Protein AF-A0A3C0JJW4-F1 (afdb_monomer_lite)

Radius of gyration: 16.76 Å; chains: 1; bounding box: 27×32×44 Å

Secondary structure (DSSP, 8-state):
--S---TT-HHHHHHHHHHHHHHHHTTGGGG-HHHHHHHHHHHHHHHHHHHHHHHHHHHHHHHHTT---

Foldseek 3Di:
DLQPDDPLQQLLVQVCVVLPSVRSVVVVCVVVPVSSVVSVVRNVVSVVVVVVCVVCVVVVVVVCVPPPD

Sequence (69 aa):
RKLGISKWDAEKQSLAYHEGHGGYSRGTYLAKSWLQRVAKKVAANAKRYGAQLKSCESTLDSGWSIWPF

Structure (mmCIF, N/CA/C/O backbone):
data_AF-A0A3C0JJW4-F1
#
_entry.id   AF-A0A3C0JJW4-F1
#
loop_
_atom_site.group_PDB
_atom_site.id
_atom_site.type_symbol
_atom_site.label_atom_id
_atom_site.label_alt_id
_atom_site.label_comp_id
_atom_site.label_asym_id
_atom_site.label_entity_id
_atom_site.label_seq_id
_atom_site.pdbx_PDB_ins_code
_atom_site.Cartn_x
_atom_site.Cartn_y
_atom_site.Cartn_z
_atom_site.occupancy
_atom_site.B_iso_or_equiv
_atom_site.auth_seq_id
_atom_site.auth_comp_id
_atom_site.auth_asym_id
_atom_site.auth_atom_id
_atom_site.pdbx_PDB_model_num
ATOM 1 N N . ARG A 1 1 ? -10.942 10.749 -11.645 1.00 63.50 1 ARG A N 1
ATOM 2 C CA . ARG A 1 1 ? -10.068 9.686 -11.070 1.00 63.50 1 ARG A CA 1
ATOM 3 C C . ARG A 1 1 ? -9.189 9.150 -12.198 1.00 63.50 1 ARG A C 1
ATOM 5 O O . ARG A 1 1 ? -9.765 8.720 -13.181 1.00 63.50 1 ARG A O 1
ATOM 12 N N . LYS A 1 2 ? -7.850 9.192 -12.097 1.00 80.62 2 LYS A N 1
ATOM 13 C CA . LYS A 1 2 ? -6.949 8.840 -13.222 1.00 80.62 2 LYS A CA 1
ATOM 14 C C . LYS A 1 2 ? -6.743 7.332 -13.425 1.00 80.62 2 LYS A C 1
ATOM 16 O O . LYS A 1 2 ? -6.662 6.891 -14.558 1.00 80.62 2 LYS A O 1
ATOM 21 N N . LEU A 1 3 ? -6.692 6.553 -12.341 1.00 91.25 3 LEU A N 1
ATOM 22 C CA . LEU A 1 3 ? -6.454 5.100 -12.387 1.00 91.25 3 LEU A CA 1
ATOM 23 C C . LEU A 1 3 ? -7.685 4.238 -12.058 1.00 91.25 3 LEU A C 1
ATOM 25 O O . LEU A 1 3 ? -7.571 3.025 -11.947 1.00 91.25 3 LEU A O 1
ATOM 29 N N . GLY A 1 4 ? -8.848 4.844 -11.799 1.00 93.25 4 GLY A N 1
ATOM 30 C CA . GLY A 1 4 ? -10.058 4.101 -11.409 1.00 93.25 4 GLY A CA 1
ATOM 31 C C . GLY A 1 4 ? -9.996 3.376 -10.052 1.00 93.25 4 GLY A C 1
ATOM 32 O O . GLY A 1 4 ? -10.981 2.767 -9.652 1.00 93.25 4 GLY A O 1
ATOM 33 N N . ILE A 1 5 ? -8.889 3.473 -9.308 1.00 94.69 5 ILE A N 1
ATOM 34 C CA . ILE A 1 5 ? -8.701 2.755 -8.041 1.00 94.69 5 ILE A CA 1
ATOM 35 C C . ILE A 1 5 ? -9.709 3.245 -6.991 1.00 94.69 5 ILE A C 1
ATOM 37 O O . ILE A 1 5 ? -9.904 4.451 -6.797 1.00 94.69 5 ILE A O 1
ATOM 41 N N . SER A 1 6 ? -10.371 2.300 -6.319 1.00 95.25 6 SER A N 1
ATOM 42 C CA . SER A 1 6 ? -11.275 2.593 -5.205 1.00 95.25 6 SER A CA 1
ATOM 43 C C . SER A 1 6 ? -10.505 3.216 -4.041 1.00 95.25 6 SER A C 1
ATOM 45 O O . SER A 1 6 ? -9.388 2.801 -3.742 1.00 95.25 6 SER A O 1
ATOM 47 N N . LYS A 1 7 ? -11.111 4.177 -3.333 1.00 91.38 7 LYS A N 1
ATOM 48 C CA . LYS A 1 7 ? -10.532 4.717 -2.088 1.00 91.38 7 LYS A CA 1
ATOM 49 C C . LYS A 1 7 ? -10.353 3.634 -1.013 1.00 91.38 7 LYS A C 1
ATOM 51 O O . LYS A 1 7 ? -9.521 3.787 -0.133 1.00 91.38 7 LYS A O 1
ATOM 56 N N . TRP A 1 8 ? -11.111 2.544 -1.123 1.00 94.12 8 TRP A N 1
ATOM 57 C CA . TRP A 1 8 ? -11.109 1.422 -0.186 1.00 94.12 8 TRP A CA 1
ATOM 58 C C . TRP A 1 8 ? -10.176 0.272 -0.593 1.00 94.12 8 TRP A C 1
ATOM 60 O O . TRP A 1 8 ? -10.045 -0.696 0.147 1.00 94.12 8 TRP A O 1
ATOM 70 N N . ASP A 1 9 ? -9.524 0.359 -1.755 1.00 96.75 9 ASP A N 1
ATOM 71 C CA . ASP A 1 9 ? -8.579 -0.657 -2.230 1.00 96.75 9 ASP A CA 1
ATOM 72 C C . ASP A 1 9 ? -7.148 -0.272 -1.823 1.00 96.75 9 ASP A C 1
ATOM 74 O O . ASP A 1 9 ? -6.373 0.265 -2.615 1.00 96.75 9 ASP A O 1
ATOM 78 N N . ALA A 1 10 ? -6.823 -0.488 -0.546 1.00 97.25 10 ALA A N 1
ATOM 79 C CA . ALA A 1 10 ? -5.551 -0.069 0.045 1.00 97.25 10 ALA A CA 1
ATOM 80 C C . ALA A 1 10 ? -4.322 -0.679 -0.657 1.00 97.25 10 ALA A C 1
ATOM 82 O O . ALA A 1 10 ? -3.292 -0.017 -0.761 1.00 97.25 10 ALA A O 1
ATOM 83 N N . GLU A 1 11 ? -4.435 -1.902 -1.188 1.00 98.00 11 GLU A N 1
ATOM 84 C CA . GLU A 1 11 ? -3.352 -2.552 -1.936 1.00 98.00 11 GLU A CA 1
ATOM 85 C C . GLU A 1 11 ? -3.009 -1.753 -3.195 1.00 98.00 11 GLU A C 1
ATOM 87 O O . GLU A 1 11 ? -1.872 -1.306 -3.371 1.00 98.00 11 GLU A O 1
ATOM 92 N N . LYS A 1 12 ? -4.007 -1.510 -4.052 1.00 97.69 12 LYS A N 1
ATOM 93 C CA . LYS A 1 12 ? -3.798 -0.775 -5.304 1.00 97.69 12 LYS A CA 1
ATOM 94 C C . LYS A 1 12 ? -3.444 0.686 -5.056 1.00 97.69 12 LYS A C 1
ATOM 96 O O . LYS A 1 12 ? -2.642 1.238 -5.804 1.00 97.69 12 LYS A O 1
ATOM 101 N N . GLN A 1 13 ? -3.982 1.302 -4.002 1.00 96.94 13 GLN A N 1
ATOM 102 C CA . GLN A 1 13 ? -3.588 2.655 -3.593 1.00 96.94 13 GLN A CA 1
ATOM 103 C C . GLN A 1 13 ? -2.102 2.712 -3.218 1.00 96.94 13 GLN A C 1
ATOM 105 O O . GLN A 1 13 ? -1.396 3.592 -3.703 1.00 96.94 13 GLN A O 1
ATOM 110 N N . SER A 1 14 ? -1.593 1.752 -2.436 1.00 97.38 14 SER A N 1
ATOM 111 C CA . SER A 1 14 ? -0.165 1.687 -2.097 1.00 97.38 14 SER A CA 1
ATOM 112 C C . SER A 1 14 ? 0.725 1.466 -3.315 1.00 97.38 14 SER A C 1
ATOM 114 O O . SER A 1 14 ? 1.758 2.122 -3.441 1.00 97.38 14 SER A O 1
ATOM 116 N N . LEU A 1 15 ? 0.327 0.579 -4.229 1.00 98.19 15 LEU A N 1
ATOM 117 C CA . LEU A 1 15 ? 1.068 0.348 -5.471 1.00 98.19 15 LEU A CA 1
ATOM 118 C C . LEU A 1 15 ? 1.104 1.610 -6.344 1.00 98.19 15 LEU A C 1
ATOM 120 O O . LEU A 1 15 ? 2.159 1.979 -6.855 1.00 98.19 15 LEU A O 1
ATOM 124 N N . ALA A 1 16 ? -0.028 2.298 -6.492 1.00 97.50 16 ALA A N 1
ATOM 125 C CA . ALA A 1 16 ? -0.120 3.523 -7.280 1.00 97.50 16 ALA A CA 1
ATOM 126 C C . ALA A 1 16 ? 0.611 4.708 -6.647 1.00 97.50 16 ALA A C 1
ATOM 128 O O . ALA A 1 16 ? 1.165 5.532 -7.372 1.00 97.50 16 ALA A O 1
ATOM 129 N N . TYR A 1 17 ? 0.631 4.787 -5.317 1.00 96.19 17 TYR A N 1
ATOM 130 C CA . TYR A 1 17 ? 1.406 5.780 -4.582 1.00 96.19 17 TYR A CA 1
ATOM 131 C C . TYR A 1 17 ? 2.908 5.587 -4.812 1.00 96.19 17 TYR A C 1
ATOM 133 O O . TYR A 1 17 ? 3.609 6.550 -5.106 1.00 96.19 17 TYR A O 1
ATOM 141 N N . HIS A 1 18 ? 3.389 4.343 -4.740 1.00 97.50 18 HIS A N 1
ATOM 142 C CA . HIS A 1 18 ? 4.809 4.040 -4.896 1.00 97.50 18 HIS A CA 1
ATOM 143 C C . HIS A 1 18 ? 5.304 4.207 -6.341 1.00 97.50 18 HIS A C 1
ATOM 145 O O . HIS A 1 18 ? 6.350 4.799 -6.583 1.00 97.50 18 HIS A O 1
ATOM 151 N N . GLU A 1 19 ? 4.557 3.691 -7.318 1.00 97.25 19 GLU A N 1
ATOM 152 C CA . GLU A 1 19 ? 4.970 3.711 -8.730 1.00 97.25 19 GLU A CA 1
ATOM 153 C C . GLU A 1 19 ? 4.563 5.004 -9.462 1.00 97.25 19 GLU A C 1
ATOM 155 O O . GLU A 1 19 ? 4.945 5.233 -10.615 1.00 97.25 19 GLU A O 1
ATOM 160 N N . GLY A 1 20 ? 3.723 5.827 -8.830 1.00 96.31 20 GLY A N 1
ATOM 161 C CA . GLY A 1 20 ? 3.002 6.913 -9.480 1.00 96.31 20 GLY A CA 1
ATOM 162 C C . GLY A 1 20 ? 1.977 6.417 -10.511 1.00 96.31 20 GLY A C 1
ATOM 163 O O . GLY A 1 20 ? 1.893 5.238 -10.863 1.00 96.31 20 GLY A O 1
ATOM 164 N N . HIS A 1 21 ? 1.194 7.347 -11.068 1.00 95.06 21 HIS A N 1
ATOM 165 C CA . HIS A 1 21 ? 0.135 6.997 -12.023 1.00 95.06 21 HIS A CA 1
ATOM 166 C C . HIS A 1 21 ? 0.652 6.287 -13.286 1.00 95.06 21 HIS A C 1
ATOM 168 O O . HIS A 1 21 ? 0.037 5.337 -13.764 1.00 95.06 21 HIS A O 1
ATOM 174 N N . GLY A 1 22 ? 1.776 6.750 -13.837 1.00 96.44 22 GLY A N 1
ATOM 175 C CA . GLY A 1 22 ? 2.353 6.176 -15.053 1.00 96.44 22 GLY A CA 1
ATOM 176 C C . GLY A 1 22 ? 2.973 4.799 -14.823 1.00 96.44 22 GLY A C 1
ATOM 177 O O . GLY A 1 22 ? 2.726 3.891 -15.612 1.00 96.44 22 GLY A O 1
ATOM 178 N N . GLY A 1 23 ? 3.747 4.632 -13.744 1.00 96.94 23 GLY A N 1
ATOM 179 C CA . GLY A 1 23 ? 4.375 3.351 -13.411 1.00 96.94 23 GLY A CA 1
ATOM 180 C C . GLY A 1 23 ? 3.339 2.283 -13.080 1.00 96.94 23 GLY A C 1
ATOM 181 O O . GLY A 1 23 ? 3.377 1.188 -13.638 1.00 96.94 23 GLY A O 1
ATOM 182 N N . TYR A 1 24 ? 2.328 2.639 -12.285 1.00 97.25 24 TYR A N 1
ATOM 183 C CA . TYR A 1 24 ? 1.231 1.730 -11.967 1.00 97.25 24 TYR A CA 1
ATOM 184 C C . TYR A 1 24 ? 0.459 1.282 -13.211 1.00 97.25 24 TYR A C 1
ATOM 186 O O . TYR A 1 24 ? 0.231 0.088 -13.383 1.00 97.25 24 TYR A O 1
ATOM 194 N N . SER A 1 25 ? 0.103 2.218 -14.102 1.00 96.12 25 SER A N 1
ATOM 195 C CA . SER A 1 25 ? -0.600 1.896 -15.356 1.00 96.12 25 SER A CA 1
ATOM 196 C C . SER A 1 25 ? 0.219 0.962 -16.257 1.00 96.12 25 SER A C 1
ATOM 198 O O . SER A 1 25 ? -0.329 0.063 -16.884 1.00 96.12 25 SER A O 1
ATOM 200 N N . ARG A 1 26 ? 1.549 1.127 -16.276 1.00 97.06 26 ARG A N 1
ATOM 201 C CA . ARG A 1 26 ? 2.479 0.244 -17.001 1.00 97.06 26 ARG A CA 1
ATOM 202 C C . ARG A 1 26 ? 2.791 -1.070 -16.273 1.00 97.06 26 ARG A C 1
ATOM 204 O O . ARG A 1 26 ? 3.521 -1.890 -16.817 1.00 97.06 26 ARG A O 1
ATOM 211 N N . GLY A 1 27 ? 2.294 -1.272 -15.053 1.00 97.06 27 GLY A N 1
ATOM 212 C CA . GLY A 1 27 ? 2.521 -2.498 -14.288 1.00 97.06 27 GLY A CA 1
ATOM 213 C C . GLY A 1 27 ? 3.948 -2.674 -13.759 1.00 97.06 27 GLY A C 1
ATOM 214 O O . GLY A 1 27 ? 4.361 -3.802 -13.507 1.00 97.06 27 GLY A O 1
ATOM 215 N N . THR A 1 28 ? 4.725 -1.603 -13.554 1.00 97.25 28 THR A N 1
ATOM 216 C CA . THR A 1 28 ? 6.143 -1.713 -13.138 1.00 97.25 28 THR A CA 1
ATOM 217 C C . THR A 1 28 ? 6.342 -2.375 -11.765 1.00 97.25 28 THR A C 1
ATOM 219 O O . THR A 1 28 ? 7.394 -2.964 -11.504 1.00 97.25 28 THR A O 1
ATOM 222 N N . TYR A 1 29 ? 5.305 -2.392 -10.921 1.00 97.50 29 TYR A N 1
ATOM 223 C CA . TYR A 1 29 ? 5.284 -3.130 -9.654 1.00 97.50 29 TYR A CA 1
ATOM 224 C C . TYR A 1 29 ? 5.323 -4.660 -9.823 1.00 97.50 29 TYR A C 1
ATOM 226 O O . TYR A 1 29 ? 5.708 -5.370 -8.889 1.00 97.50 29 TYR A O 1
ATOM 234 N N . LEU A 1 30 ? 4.955 -5.193 -10.994 1.00 97.31 30 LEU A N 1
ATOM 235 C CA . LEU A 1 30 ? 4.963 -6.636 -11.261 1.00 97.31 30 LEU A CA 1
ATOM 236 C C . LEU A 1 30 ? 6.382 -7.214 -11.211 1.00 97.31 30 LEU A C 1
ATOM 238 O O . LEU A 1 30 ? 6.574 -8.328 -10.736 1.00 97.31 30 LEU A O 1
ATOM 242 N N . ALA A 1 31 ? 7.386 -6.420 -11.590 1.00 97.69 31 ALA A N 1
ATOM 243 C CA . ALA A 1 31 ? 8.799 -6.787 -11.488 1.00 97.69 31 ALA A CA 1
ATOM 244 C C . ALA A 1 31 ? 9.370 -6.640 -10.061 1.00 97.69 31 ALA A C 1
ATOM 246 O O . ALA A 1 31 ? 10.507 -7.024 -9.794 1.00 97.69 31 ALA A O 1
ATOM 247 N N . LYS A 1 32 ? 8.607 -6.063 -9.124 1.00 97.75 32 LYS A N 1
ATOM 248 C CA . LYS A 1 32 ? 9.049 -5.750 -7.759 1.00 97.75 32 LYS A CA 1
ATOM 249 C C . LYS A 1 32 ? 8.311 -6.629 -6.754 1.00 97.75 32 LYS A C 1
ATOM 251 O O . LYS A 1 32 ? 7.401 -6.179 -6.059 1.00 97.75 32 LYS A O 1
ATOM 256 N N . SER A 1 33 ? 8.730 -7.885 -6.618 1.00 97.75 33 SER A N 1
ATOM 257 C CA . SER A 1 33 ? 8.090 -8.841 -5.697 1.00 97.75 33 SER A CA 1
ATOM 258 C C . SER A 1 33 ? 8.047 -8.342 -4.248 1.00 97.75 33 SER A C 1
ATOM 260 O O . SER A 1 33 ? 7.099 -8.622 -3.518 1.00 97.75 33 SER A O 1
ATOM 262 N N . TRP A 1 34 ? 9.053 -7.573 -3.817 1.00 97.75 34 TRP A N 1
ATOM 263 C CA . TRP A 1 34 ? 9.061 -6.950 -2.492 1.00 97.75 34 TRP A CA 1
ATOM 264 C C . TRP A 1 34 ? 7.927 -5.932 -2.321 1.00 97.75 34 TRP A C 1
ATOM 266 O O . TRP A 1 34 ? 7.279 -5.922 -1.277 1.00 97.75 34 TRP A O 1
ATOM 276 N N . LEU A 1 35 ? 7.637 -5.141 -3.355 1.00 98.06 35 LEU A N 1
ATOM 277 C CA . LEU A 1 35 ? 6.607 -4.109 -3.320 1.00 98.06 35 LEU A CA 1
ATOM 278 C C . LEU A 1 35 ? 5.215 -4.736 -3.261 1.00 98.06 35 LEU A C 1
ATOM 280 O O . LEU A 1 35 ? 4.390 -4.318 -2.456 1.00 98.06 35 LEU A O 1
ATOM 284 N N . GLN A 1 36 ? 4.979 -5.798 -4.034 1.00 98.19 36 GLN A N 1
ATOM 285 C CA . GLN A 1 36 ? 3.728 -6.559 -3.966 1.00 98.19 36 GLN A CA 1
ATOM 286 C C . GLN A 1 36 ? 3.488 -7.137 -2.565 1.00 98.19 36 GLN A C 1
ATOM 288 O O . GLN A 1 36 ? 2.380 -7.058 -2.038 1.00 98.19 36 GLN A O 1
ATOM 293 N N . ARG A 1 37 ? 4.529 -7.678 -1.915 1.00 98.31 37 ARG A N 1
ATOM 294 C CA . ARG A 1 37 ? 4.417 -8.171 -0.530 1.00 9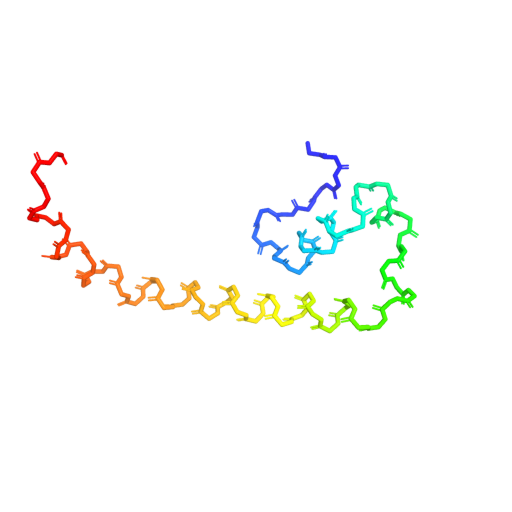8.31 37 ARG A CA 1
ATOM 295 C C . ARG A 1 37 ? 4.082 -7.050 0.453 1.00 98.31 37 ARG A C 1
ATOM 297 O O . ARG A 1 37 ? 3.228 -7.239 1.317 1.00 98.31 37 ARG A O 1
ATOM 304 N N . VAL A 1 38 ? 4.727 -5.891 0.321 1.00 98.00 38 VAL A N 1
ATOM 305 C CA . VAL A 1 38 ? 4.444 -4.724 1.170 1.00 98.00 38 VAL A CA 1
ATOM 306 C C . VAL A 1 38 ? 3.015 -4.226 0.952 1.00 98.00 38 VAL A C 1
ATOM 308 O O . VAL A 1 38 ? 2.305 -4.016 1.930 1.00 98.00 38 VAL A O 1
ATOM 311 N N . ALA A 1 39 ? 2.552 -4.115 -0.294 1.00 98.25 39 ALA A N 1
ATOM 312 C CA . ALA A 1 39 ? 1.190 -3.682 -0.605 1.00 98.25 39 ALA A CA 1
ATOM 313 C C . ALA A 1 39 ? 0.130 -4.620 -0.001 1.00 98.25 39 ALA A C 1
ATOM 315 O O . ALA A 1 39 ? -0.828 -4.155 0.618 1.00 98.25 39 ALA A O 1
ATOM 316 N N . LYS A 1 40 ? 0.353 -5.941 -0.060 1.00 98.38 40 LYS A N 1
ATOM 317 C CA . LYS A 1 40 ? -0.498 -6.931 0.625 1.00 98.38 40 LYS A CA 1
ATOM 318 C C . LYS A 1 40 ? -0.504 -6.748 2.143 1.00 98.38 40 LYS A C 1
ATOM 320 O O . LYS A 1 40 ? -1.560 -6.824 2.769 1.00 98.38 40 LYS A O 1
ATOM 325 N N . LYS A 1 41 ? 0.655 -6.460 2.750 1.00 98.44 41 LYS A N 1
ATOM 326 C CA . LYS A 1 41 ? 0.749 -6.150 4.187 1.00 98.44 41 LYS A CA 1
ATOM 327 C C . LYS A 1 41 ? -0.036 -4.884 4.541 1.00 98.44 41 LYS A C 1
ATOM 329 O O . LYS A 1 41 ? -0.738 -4.874 5.549 1.00 98.44 41 LYS A O 1
ATOM 334 N N . VAL A 1 42 ? 0.034 -3.844 3.709 1.00 98.00 42 VAL A N 1
ATOM 335 C CA . VAL A 1 42 ? -0.756 -2.618 3.899 1.00 98.00 42 VAL A CA 1
ATOM 336 C C . VAL A 1 42 ? -2.253 -2.919 3.839 1.00 98.00 42 VAL A C 1
ATOM 338 O O . VAL A 1 42 ? -2.987 -2.473 4.716 1.00 98.00 42 VAL A O 1
ATOM 341 N N . ALA A 1 43 ? -2.710 -3.727 2.882 1.00 98.12 43 ALA A N 1
ATOM 342 C CA . ALA A 1 43 ? -4.117 -4.116 2.792 1.00 98.12 43 ALA A CA 1
ATOM 343 C C . ALA A 1 43 ? -4.599 -4.907 4.019 1.00 98.12 43 ALA A C 1
ATOM 345 O O . ALA A 1 43 ? -5.679 -4.639 4.550 1.00 98.12 43 ALA A O 1
ATOM 346 N N . ALA A 1 44 ? -3.776 -5.832 4.525 1.00 98.25 44 ALA A N 1
ATOM 347 C CA . ALA A 1 44 ? -4.070 -6.565 5.755 1.00 98.25 44 ALA A CA 1
ATOM 348 C C . ALA A 1 44 ? -4.182 -5.627 6.970 1.00 98.25 44 ALA A C 1
ATOM 350 O O . ALA A 1 44 ? -5.127 -5.734 7.755 1.00 98.25 44 ALA A O 1
ATOM 351 N N . ASN A 1 45 ? -3.26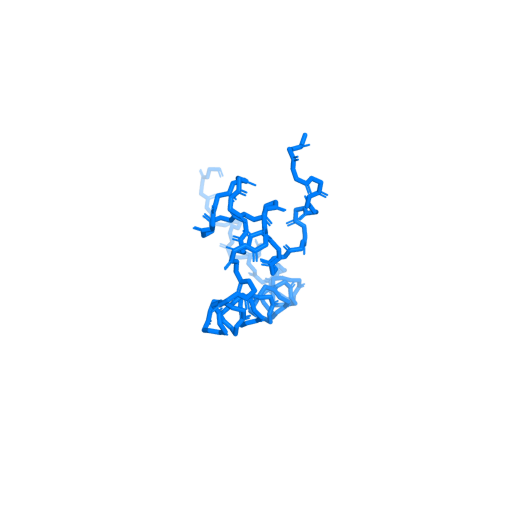5 -4.664 7.090 1.00 97.94 45 ASN A N 1
ATOM 352 C CA . ASN A 1 45 ? -3.308 -3.653 8.143 1.00 97.94 45 ASN A CA 1
ATOM 353 C C . ASN A 1 45 ? -4.540 -2.749 8.019 1.00 97.94 45 A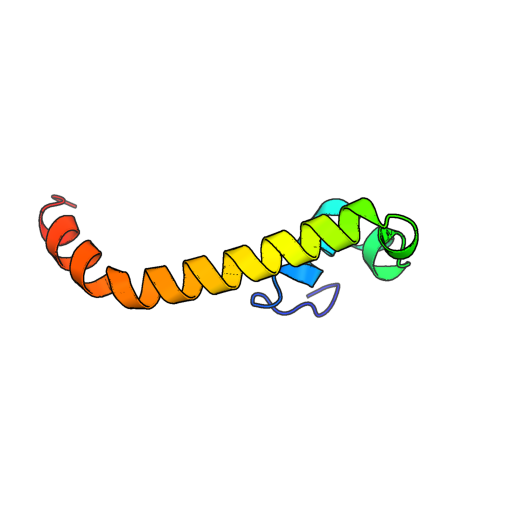SN A C 1
ATOM 355 O O . ASN A 1 45 ? -5.205 -2.501 9.019 1.00 97.94 45 ASN A O 1
ATOM 359 N N . ALA A 1 46 ? -4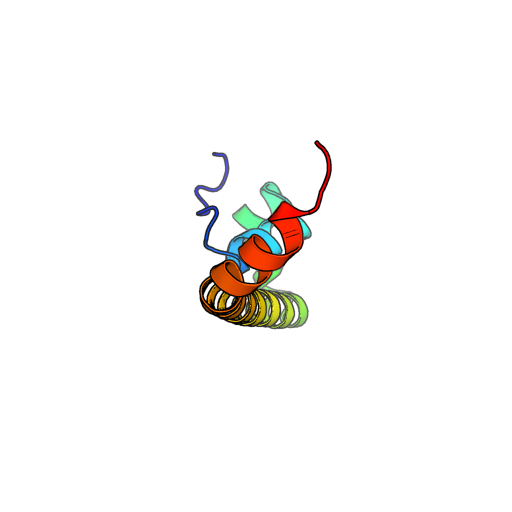.895 -2.314 6.808 1.00 97.44 46 ALA A N 1
ATOM 360 C CA . ALA A 1 46 ? -6.085 -1.501 6.569 1.00 97.44 46 ALA A CA 1
ATOM 361 C C . ALA A 1 46 ? -7.365 -2.230 7.007 1.00 97.44 46 ALA A C 1
ATOM 363 O O . ALA A 1 46 ? -8.212 -1.640 7.676 1.00 97.44 46 ALA A O 1
ATOM 364 N N . LYS A 1 47 ? -7.481 -3.534 6.715 1.00 96.38 47 LYS A N 1
ATOM 365 C CA . LYS A 1 47 ? -8.597 -4.361 7.200 1.00 96.38 47 LYS A CA 1
ATOM 366 C C . LYS A 1 47 ? -8.613 -4.454 8.727 1.00 96.38 47 LYS A C 1
ATOM 368 O O . LYS A 1 47 ? -9.674 -4.307 9.330 1.00 96.38 47 LYS A O 1
ATOM 373 N N . ARG A 1 48 ? -7.452 -4.684 9.352 1.00 96.94 48 ARG A N 1
ATOM 374 C CA . ARG A 1 48 ? -7.322 -4.764 10.815 1.00 96.94 48 ARG A CA 1
ATOM 375 C C . ARG A 1 48 ? -7.742 -3.459 11.483 1.00 96.94 48 ARG A C 1
ATOM 377 O O . ARG A 1 48 ? -8.595 -3.489 12.363 1.00 96.94 48 ARG A O 1
ATOM 384 N N . TYR A 1 49 ? -7.184 -2.333 11.050 1.00 95.06 49 TYR A N 1
ATOM 385 C CA . TYR A 1 49 ? -7.508 -1.025 11.615 1.00 95.06 49 TYR A CA 1
ATOM 386 C C . TYR A 1 49 ? -8.959 -0.635 11.343 1.00 95.06 49 TYR A C 1
ATOM 388 O O . TYR A 1 49 ? -9.615 -0.123 12.238 1.00 95.06 49 TYR A O 1
ATOM 396 N N . GLY A 1 50 ? -9.507 -0.968 10.172 1.00 94.00 50 GLY A N 1
ATOM 397 C CA . GLY A 1 50 ? -10.929 -0.767 9.890 1.00 94.00 50 GLY A CA 1
ATOM 398 C C . GLY A 1 50 ? -11.850 -1.556 10.828 1.00 94.00 50 GLY A C 1
ATOM 399 O O . GLY A 1 50 ? -12.888 -1.045 11.233 1.00 94.00 50 GLY A O 1
ATOM 400 N N . ALA A 1 51 ? -11.477 -2.782 11.207 1.00 93.69 51 ALA A N 1
ATOM 401 C CA . ALA A 1 51 ? -12.223 -3.559 12.197 1.00 93.69 51 ALA A CA 1
ATOM 402 C C . ALA A 1 51 ? -12.069 -2.993 13.618 1.00 93.69 51 ALA A C 1
ATOM 404 O O . ALA A 1 51 ? -13.050 -2.904 14.350 1.00 93.69 51 ALA A O 1
ATOM 405 N N . GLN A 1 52 ? -10.854 -2.581 13.992 1.00 93.38 52 GLN A N 1
ATOM 406 C CA . GLN A 1 52 ? -10.584 -1.979 15.299 1.00 93.38 52 GLN A CA 1
ATOM 407 C C . GLN A 1 52 ? -11.326 -0.659 15.479 1.00 93.38 52 GLN A C 1
ATOM 409 O O . GLN A 1 52 ? -11.972 -0.480 16.500 1.00 93.38 52 GLN A O 1
ATOM 414 N N . LEU A 1 53 ? -11.305 0.223 14.478 1.00 91.19 53 LEU A N 1
ATOM 415 C CA . LEU A 1 53 ? -12.029 1.492 14.525 1.00 91.19 53 LEU A CA 1
ATOM 416 C C . LEU A 1 53 ? -13.518 1.264 14.777 1.00 91.19 53 LEU A C 1
ATOM 418 O O . LEU A 1 53 ? -14.039 1.805 15.739 1.00 91.19 53 LEU A O 1
ATOM 422 N N . LYS A 1 54 ? -14.161 0.364 14.024 1.00 88.19 54 LYS A N 1
ATOM 423 C CA . LYS A 1 54 ? -15.575 0.010 14.243 1.00 88.19 54 LYS A CA 1
ATOM 424 C C . LYS A 1 54 ? -15.867 -0.518 15.649 1.00 88.19 54 LYS A C 1
ATOM 426 O O . LYS A 1 54 ? -16.970 -0.349 16.147 1.00 88.19 54 LYS A O 1
ATOM 431 N N . SER A 1 55 ? -14.907 -1.205 16.268 1.00 87.62 55 SER A N 1
ATOM 432 C CA . SER A 1 55 ? -15.065 -1.746 17.620 1.00 87.62 55 SER A CA 1
ATOM 433 C C . SER A 1 55 ? -14.758 -0.726 18.718 1.00 87.62 55 SER A C 1
ATOM 435 O O . SER A 1 55 ? -15.256 -0.884 19.827 1.00 87.62 55 SER A O 1
ATOM 437 N N . CYS A 1 56 ? -13.902 0.258 18.447 1.00 83.38 56 CYS A N 1
ATOM 438 C CA . CYS A 1 56 ? -13.406 1.213 19.438 1.00 83.38 56 CYS A CA 1
ATOM 439 C C . CYS A 1 56 ? -14.078 2.586 19.339 1.00 83.38 56 CYS A C 1
ATOM 441 O O . CYS A 1 56 ? -13.903 3.384 20.252 1.00 83.38 56 CYS A O 1
ATOM 443 N N . GLU A 1 57 ? -14.837 2.858 18.275 1.00 78.00 57 GLU A N 1
ATOM 444 C CA . GLU A 1 57 ? -15.521 4.135 18.021 1.00 78.00 57 GLU A CA 1
ATOM 445 C C . GLU A 1 57 ? -16.328 4.603 19.240 1.00 78.00 57 GLU A C 1
ATOM 447 O O . GLU A 1 57 ? -16.088 5.694 19.744 1.00 78.00 57 GLU A O 1
ATOM 452 N N . SER A 1 58 ? -17.144 3.727 19.836 1.00 70.81 58 SER A N 1
ATOM 453 C CA . SER A 1 58 ? -17.938 4.063 21.030 1.00 70.81 58 SER A CA 1
ATOM 454 C C . SER A 1 58 ? -17.099 4.400 22.268 1.00 70.81 58 SER A C 1
ATOM 456 O O . SER A 1 58 ? -17.494 5.227 23.087 1.00 70.81 58 SER A O 1
ATOM 458 N N . THR A 1 59 ? -15.928 3.774 22.418 1.00 68.88 59 THR A N 1
ATOM 459 C CA . THR A 1 59 ? -15.003 4.060 23.525 1.00 68.88 59 THR A CA 1
ATOM 460 C C . THR A 1 59 ? -14.248 5.367 23.279 1.00 68.88 59 THR A C 1
ATOM 462 O O . THR A 1 59 ? -14.028 6.132 24.216 1.00 68.88 59 THR A O 1
ATOM 465 N N . LEU A 1 60 ? -13.892 5.659 22.026 1.00 69.38 60 LEU A N 1
ATOM 466 C CA . LEU A 1 60 ? -13.247 6.914 21.640 1.00 69.38 60 LEU A CA 1
ATOM 467 C C . LEU A 1 60 ? -14.199 8.110 21.805 1.00 69.38 60 LEU A C 1
ATOM 469 O O . LEU A 1 60 ? -13.800 9.103 22.410 1.00 69.38 60 LEU A O 1
ATOM 473 N N . ASP A 1 61 ? -15.462 7.991 21.387 1.00 64.88 61 ASP A N 1
ATOM 474 C CA . ASP A 1 61 ? -16.479 9.046 21.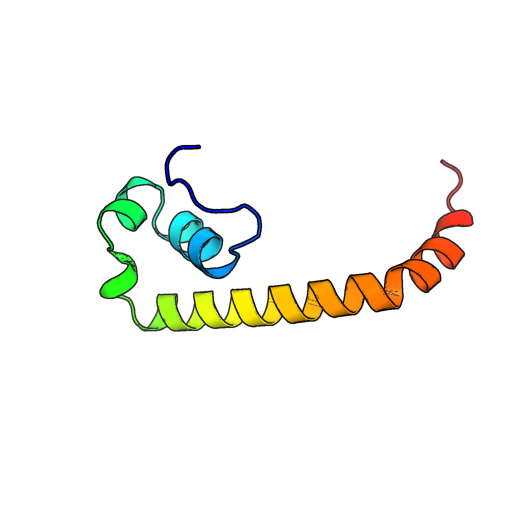536 1.00 64.88 61 ASP A CA 1
ATOM 475 C C . ASP A 1 61 ? -16.755 9.396 23.010 1.00 64.88 61 ASP A C 1
ATOM 477 O O . ASP A 1 61 ? -16.934 10.564 23.369 1.00 64.88 61 ASP A O 1
ATOM 481 N N . SER A 1 62 ? -16.712 8.398 23.900 1.00 62.62 62 SER A N 1
ATOM 482 C CA . SER A 1 62 ? -16.900 8.600 25.344 1.00 62.62 62 SER A CA 1
ATOM 483 C C . SER A 1 62 ? -15.750 9.350 26.040 1.00 62.62 62 SER A C 1
ATOM 485 O O . SER A 1 62 ? -15.963 9.951 27.089 1.00 62.62 62 SER A O 1
ATOM 487 N N . GLY A 1 63 ? -14.539 9.344 25.466 1.00 59.28 63 GLY A N 1
ATOM 488 C CA . GLY A 1 63 ? -13.379 10.090 25.979 1.00 59.28 63 GLY A CA 1
ATOM 489 C C . GLY A 1 63 ? -13.135 11.427 25.269 1.00 59.28 63 GLY A C 1
ATOM 490 O O . GLY A 1 63 ? -12.520 12.330 25.837 1.00 59.28 63 GLY A O 1
ATOM 491 N N . TRP A 1 64 ? -13.625 11.578 24.035 1.00 58.50 64 TRP A N 1
ATOM 492 C CA . TRP A 1 64 ? -13.475 12.798 23.235 1.00 58.50 64 TRP A CA 1
ATOM 493 C C . TRP A 1 64 ? -14.518 13.877 23.568 1.00 58.50 64 TRP A C 1
ATOM 495 O O . TRP A 1 64 ? -14.296 15.054 23.314 1.00 58.50 64 TRP A O 1
ATOM 505 N N . SER A 1 65 ? -15.599 13.502 24.252 1.00 57.44 65 SER A N 1
ATOM 506 C CA . SER A 1 65 ? -16.650 14.397 24.765 1.00 57.44 65 SER A CA 1
ATOM 507 C C . SER A 1 65 ? -16.205 15.322 25.916 1.00 57.44 65 SER A C 1
ATOM 509 O O . SER A 1 65 ? -16.995 16.131 26.395 1.00 57.44 65 SER A O 1
ATOM 511 N N . ILE A 1 66 ? -14.934 15.246 26.336 1.00 60.41 66 ILE A N 1
ATOM 512 C CA . ILE A 1 66 ? -14.298 16.142 27.322 1.00 60.41 66 ILE A CA 1
ATOM 513 C C . ILE A 1 66 ? -13.342 17.156 26.645 1.00 60.41 66 ILE A C 1
ATOM 515 O O . ILE A 1 66 ? -12.676 17.935 27.326 1.00 60.41 66 ILE A O 1
ATOM 519 N N . TRP A 1 67 ? -13.237 17.170 25.308 1.00 61.62 67 TRP A N 1
ATOM 520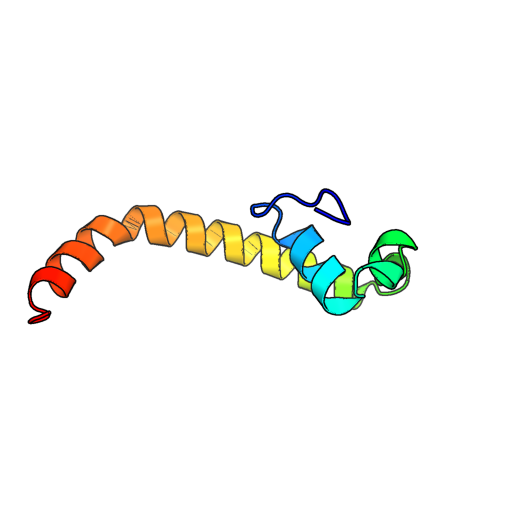 C CA . TRP A 1 67 ? -12.462 18.191 24.588 1.00 61.62 67 TRP A CA 1
ATOM 521 C C . TRP A 1 67 ? -13.275 19.494 24.461 1.00 61.62 67 TRP A C 1
ATOM 523 O O . TRP A 1 67 ? -14.415 19.444 24.010 1.00 61.62 67 TRP A O 1
ATOM 533 N N . PRO A 1 68 ? -12.737 20.667 24.852 1.00 62.34 68 PRO A N 1
ATOM 534 C CA . PRO A 1 68 ? -13.523 21.894 25.018 1.00 62.34 68 PRO A CA 1
ATOM 535 C C . PRO A 1 68 ? -13.700 22.709 23.720 1.00 62.34 68 PRO A C 1
ATOM 537 O O . PRO A 1 68 ? -13.776 23.938 23.786 1.00 62.34 68 PRO A O 1
ATOM 540 N N . PHE A 1 69 ? -13.739 22.061 22.551 1.00 62.09 69 PHE A N 1
ATOM 541 C CA . PHE A 1 69 ? -13.943 22.720 21.252 1.00 62.09 69 PHE A CA 1
ATOM 542 C C . PHE A 1 69 ? -14.939 21.946 20.393 1.00 62.09 69 PHE A C 1
ATOM 544 O O . PHE A 1 69 ? -14.745 20.717 20.259 1.00 62.09 69 PHE A O 1
#

pLDDT: mean 89.32, std 13.28, range [57.44, 98.44]